Protein AF-A0A832XLE0-F1 (afdb_monomer_lite)

Structure (mmCIF, N/CA/C/O backbone):
data_AF-A0A832XLE0-F1
#
_entry.id   AF-A0A832XLE0-F1
#
loop_
_atom_site.group_PDB
_atom_site.id
_atom_site.type_symbol
_atom_site.label_atom_id
_atom_site.label_alt_id
_atom_site.label_comp_id
_atom_site.label_asym_id
_atom_site.label_entity_id
_atom_site.label_seq_id
_atom_site.pdbx_PDB_ins_code
_atom_site.Cartn_x
_atom_site.Cartn_y
_atom_site.Cartn_z
_atom_site.occupancy
_atom_site.B_iso_or_equiv
_atom_site.auth_seq_id
_atom_site.auth_comp_id
_atom_site.auth_asym_id
_atom_site.auth_atom_id
_atom_site.pdbx_PDB_model_num
ATOM 1 N N . MET A 1 1 ? -18.406 23.503 20.116 1.00 44.03 1 MET A N 1
ATOM 2 C CA . MET A 1 1 ? -17.346 22.488 19.907 1.00 44.03 1 MET A CA 1
ATOM 3 C C . MET A 1 1 ? -16.627 22.802 18.603 1.00 44.03 1 MET A C 1
ATOM 5 O O . MET A 1 1 ? -17.254 22.762 17.554 1.00 44.03 1 MET A O 1
ATOM 9 N N . ALA A 1 2 ? -15.360 23.218 18.661 1.00 40.97 2 ALA A N 1
ATOM 10 C CA . ALA A 1 2 ? -14.602 23.611 17.474 1.00 40.97 2 ALA A CA 1
ATOM 11 C C . ALA A 1 2 ? -14.294 22.381 16.608 1.00 40.97 2 ALA A C 1
ATOM 13 O O . ALA A 1 2 ? -13.610 21.460 17.053 1.00 40.97 2 ALA A O 1
ATOM 14 N N . THR A 1 3 ? -14.791 22.362 15.369 1.00 48.94 3 THR A N 1
ATOM 15 C CA . THR A 1 3 ? -14.343 21.385 14.373 1.00 48.94 3 THR A CA 1
ATOM 16 C C . THR A 1 3 ? -12.848 21.627 14.148 1.00 48.94 3 THR A C 1
ATOM 18 O O . THR A 1 3 ? -12.445 22.730 13.770 1.00 48.94 3 THR A O 1
ATOM 21 N N . LYS A 1 4 ? -11.987 20.658 14.484 1.00 51.44 4 LYS A N 1
ATOM 22 C CA . LYS A 1 4 ? -10.546 20.771 14.216 1.00 51.44 4 LYS A CA 1
ATOM 23 C C . LYS A 1 4 ? -10.390 20.952 12.705 1.00 51.44 4 LYS A C 1
ATOM 25 O O . LYS A 1 4 ? -10.613 20.014 11.945 1.00 51.44 4 LYS A O 1
ATOM 30 N N . ARG A 1 5 ? -10.047 22.165 12.263 1.00 46.56 5 ARG A N 1
ATOM 31 C CA . ARG A 1 5 ? -9.758 22.469 10.857 1.00 46.56 5 ARG A CA 1
ATOM 32 C C . ARG A 1 5 ? -8.566 21.614 10.422 1.00 46.56 5 ARG A C 1
ATOM 34 O O . ARG A 1 5 ? -7.448 21.828 10.877 1.00 46.56 5 ARG A O 1
ATOM 41 N N . GLY A 1 6 ? -8.823 20.621 9.580 1.00 62.44 6 GLY A N 1
ATOM 42 C CA . GLY A 1 6 ? -7.817 19.709 9.049 1.00 62.44 6 GLY A CA 1
ATOM 43 C C . GLY A 1 6 ? -8.424 18.790 7.993 1.00 62.44 6 GLY A C 1
ATOM 44 O O . GLY A 1 6 ? -9.607 18.455 8.059 1.00 62.44 6 GLY A O 1
ATOM 45 N N . ARG A 1 7 ? -7.624 18.395 6.995 1.00 53.34 7 ARG A N 1
ATOM 46 C CA . ARG A 1 7 ? -8.034 17.408 5.983 1.00 53.34 7 ARG A CA 1
ATOM 47 C C . ARG A 1 7 ? -8.498 16.132 6.703 1.00 53.34 7 ARG A C 1
ATOM 49 O O . ARG A 1 7 ? -7.800 15.709 7.627 1.00 53.34 7 ARG A O 1
ATOM 56 N N . PRO A 1 8 ? -9.625 15.509 6.308 1.00 60.28 8 PRO A N 1
ATOM 57 C CA . PRO A 1 8 ? -10.111 14.300 6.962 1.00 60.28 8 PRO A CA 1
ATOM 58 C C . PRO A 1 8 ? -8.998 13.253 7.084 1.00 60.28 8 PRO A C 1
ATOM 60 O O . PRO A 1 8 ? -8.278 12.963 6.126 1.00 60.28 8 PRO A O 1
ATOM 63 N N . VAL A 1 9 ? -8.858 12.694 8.290 1.00 61.59 9 VAL A N 1
ATOM 64 C CA . VAL A 1 9 ? -7.866 11.650 8.600 1.00 61.59 9 VAL A CA 1
ATOM 65 C C . VAL A 1 9 ? -8.172 10.365 7.827 1.00 61.59 9 VAL A C 1
ATOM 67 O O . VAL A 1 9 ? -7.271 9.580 7.550 1.00 61.59 9 VAL A O 1
ATOM 70 N N . LYS A 1 10 ? -9.425 10.166 7.408 1.00 70.44 10 LYS A N 1
ATOM 71 C CA . LYS A 1 10 ? -9.847 9.019 6.602 1.00 70.44 10 LYS A CA 1
ATOM 72 C C . LYS A 1 10 ? -9.485 9.226 5.133 1.00 70.44 10 LYS A C 1
ATOM 74 O O . LYS A 1 10 ? -9.700 10.298 4.568 1.00 70.44 10 LYS A O 1
ATOM 79 N N . SER A 1 11 ? -8.921 8.198 4.511 1.00 85.56 11 SER A N 1
ATOM 80 C CA . SER A 1 11 ? -8.573 8.204 3.093 1.00 85.56 11 SER A CA 1
ATOM 81 C C . SER A 1 11 ? -8.894 6.845 2.501 1.00 85.56 11 SER A C 1
ATOM 83 O O . SER A 1 11 ? -8.260 5.864 2.873 1.00 85.56 11 SER A O 1
ATOM 85 N N . LEU A 1 12 ? -9.778 6.826 1.501 1.00 90.44 12 LEU A N 1
ATOM 86 C CA . LEU A 1 12 ? -10.153 5.611 0.772 1.00 90.44 12 LEU A CA 1
ATOM 87 C C . LEU A 1 12 ? -8.932 4.845 0.238 1.00 90.44 12 LEU A C 1
ATOM 89 O O . LEU A 1 12 ? -8.923 3.620 0.190 1.00 90.44 12 LEU A O 1
ATOM 93 N N . ILE A 1 13 ? -7.873 5.565 -0.145 1.00 92.88 13 ILE A N 1
ATOM 94 C CA . ILE A 1 13 ? -6.627 4.954 -0.606 1.00 92.88 13 ILE A CA 1
ATOM 95 C C . ILE A 1 13 ? -5.948 4.188 0.538 1.00 92.88 13 ILE A C 1
ATOM 97 O O . ILE A 1 13 ? -5.565 3.039 0.337 1.00 92.88 13 ILE A O 1
ATOM 101 N N . ARG A 1 14 ? -5.828 4.783 1.734 1.00 92.69 14 ARG A N 1
ATOM 102 C CA . ARG A 1 14 ? -5.246 4.090 2.896 1.00 92.69 14 ARG A CA 1
ATOM 103 C C . ARG A 1 14 ? -6.142 2.963 3.397 1.00 92.69 14 ARG A C 1
ATOM 105 O O . ARG A 1 14 ? -5.614 1.924 3.764 1.00 92.69 14 ARG A O 1
ATOM 112 N N . ASP A 1 15 ? -7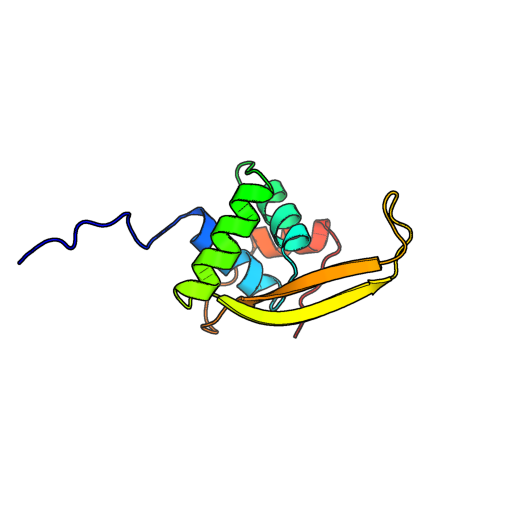.462 3.122 3.347 1.00 92.00 15 ASP A N 1
ATOM 113 C CA . ASP A 1 15 ? -8.410 2.059 3.706 1.00 92.00 15 ASP A CA 1
ATOM 114 C C . ASP A 1 15 ? -8.221 0.819 2.822 1.00 92.00 15 ASP A C 1
ATOM 116 O O . ASP A 1 15 ? -7.990 -0.275 3.331 1.00 92.00 15 ASP A O 1
ATOM 120 N N . ARG A 1 16 ? -8.130 1.009 1.503 1.00 93.69 16 ARG A N 1
ATOM 121 C CA . ARG A 1 16 ? -7.795 -0.066 0.556 1.00 93.69 16 ARG A CA 1
ATOM 122 C C . ARG A 1 16 ? -6.404 -0.664 0.794 1.00 93.69 16 ARG A C 1
ATOM 124 O O . ARG A 1 16 ? -6.231 -1.874 0.705 1.00 93.69 16 ARG A O 1
ATOM 131 N N . MET A 1 17 ? -5.399 0.154 1.124 1.00 93.75 17 MET A N 1
ATOM 132 C CA . MET A 1 17 ? -4.071 -0.362 1.499 1.00 93.75 17 MET A CA 1
ATOM 133 C C . MET A 1 17 ? -4.125 -1.222 2.769 1.00 93.75 17 MET A C 1
ATOM 135 O O . MET A 1 17 ? -3.409 -2.219 2.840 1.00 93.75 17 MET A O 1
ATOM 139 N N . LYS A 1 18 ? -4.969 -0.872 3.753 1.00 93.50 18 LYS A N 1
ATOM 140 C CA . LYS A 1 18 ? -5.186 -1.689 4.957 1.00 93.50 18 LYS A CA 1
ATOM 141 C C . LYS A 1 18 ? -5.773 -3.052 4.595 1.00 93.50 18 LYS A C 1
ATOM 143 O O . LYS A 1 18 ? -5.271 -4.052 5.096 1.00 93.50 18 LYS A O 1
ATOM 148 N N . GLU A 1 19 ? -6.753 -3.108 3.692 1.00 93.12 19 GLU A N 1
ATOM 149 C CA . GLU A 1 19 ? -7.310 -4.377 3.192 1.00 93.12 19 GLU A CA 1
ATOM 150 C C . GLU A 1 19 ? -6.246 -5.230 2.483 1.00 93.12 19 GLU A C 1
ATOM 152 O O . GLU A 1 19 ? -6.091 -6.413 2.789 1.00 93.12 19 GLU A O 1
ATOM 157 N N . ILE A 1 20 ? -5.441 -4.624 1.601 1.00 94.38 20 ILE A N 1
ATOM 158 C CA . ILE A 1 20 ? -4.341 -5.317 0.909 1.00 94.38 20 ILE A CA 1
ATOM 159 C C . ILE A 1 20 ? -3.329 -5.880 1.917 1.00 94.38 20 ILE A C 1
ATOM 161 O O . ILE A 1 20 ? -2.912 -7.033 1.810 1.00 94.38 20 ILE A O 1
ATOM 165 N N . LEU A 1 21 ? -2.939 -5.087 2.918 1.00 93.88 21 LEU A N 1
ATOM 166 C CA . LEU A 1 21 ? -2.013 -5.524 3.964 1.00 93.88 21 LEU A CA 1
ATOM 167 C C . LEU A 1 21 ? -2.629 -6.571 4.900 1.00 93.88 21 LEU A C 1
ATOM 169 O O . LEU A 1 21 ? -1.900 -7.418 5.404 1.00 93.88 21 LEU A O 1
ATOM 173 N N . ALA 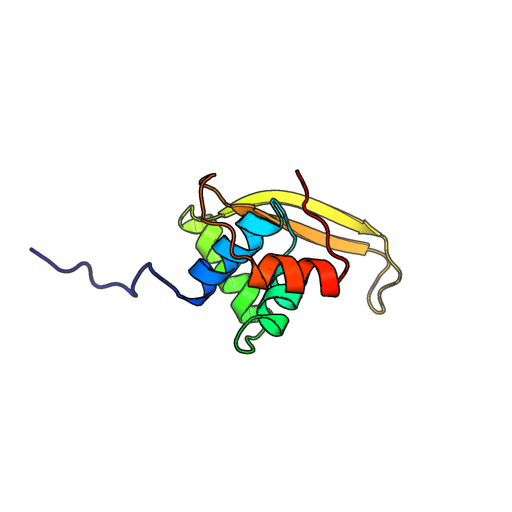A 1 22 ? -3.947 -6.579 5.102 1.00 93.12 22 ALA A N 1
ATOM 174 C CA . ALA A 1 22 ? -4.627 -7.635 5.853 1.00 93.12 22 ALA A CA 1
ATOM 175 C C . ALA A 1 22 ? -4.532 -8.995 5.137 1.00 93.12 22 ALA A C 1
ATOM 177 O O . ALA A 1 22 ? -4.317 -10.032 5.778 1.00 93.12 22 ALA A O 1
ATOM 178 N N . VAL A 1 23 ? -4.628 -8.982 3.802 1.00 93.06 23 VAL A N 1
ATOM 179 C CA . VAL A 1 23 ? -4.453 -10.169 2.953 1.00 93.06 23 VAL A CA 1
ATOM 180 C C . VAL A 1 23 ? -2.986 -10.608 2.927 1.00 93.06 23 VAL A C 1
ATOM 182 O O . VAL A 1 23 ? -2.682 -11.764 3.223 1.00 93.06 23 VAL A O 1
ATOM 185 N N . LEU A 1 24 ? -2.067 -9.685 2.623 1.00 92.12 24 LEU A N 1
ATOM 186 C CA . LEU A 1 24 ? -0.641 -9.981 2.439 1.00 92.12 24 LEU A CA 1
ATOM 187 C C . LEU A 1 24 ? 0.134 -10.176 3.749 1.00 92.12 24 LEU A C 1
ATOM 189 O O . LEU A 1 24 ? 1.209 -10.771 3.727 1.00 92.12 24 LEU A O 1
ATOM 193 N N . GLY A 1 25 ? -0.376 -9.687 4.880 1.00 92.12 25 GLY A N 1
ATOM 194 C CA . GLY A 1 25 ? 0.334 -9.622 6.161 1.00 92.12 25 GLY A CA 1
ATOM 195 C C . GLY A 1 25 ? 1.394 -8.518 6.178 1.00 92.12 25 GLY A C 1
ATOM 196 O O . GLY A 1 25 ? 1.226 -7.496 6.848 1.00 92.12 25 GLY A O 1
ATOM 197 N N . SER A 1 26 ? 2.470 -8.699 5.409 1.00 92.81 26 SER A N 1
ATOM 198 C CA . SER A 1 26 ? 3.500 -7.679 5.198 1.00 92.81 26 SER A CA 1
ATOM 199 C C . SER A 1 26 ? 3.970 -7.606 3.743 1.00 92.81 26 SER A C 1
ATOM 201 O O . SER A 1 26 ? 4.111 -8.611 3.042 1.00 92.81 26 SER A O 1
ATOM 203 N N . SER A 1 27 ? 4.205 -6.388 3.254 1.00 95.12 27 SER A N 1
ATOM 204 C CA . SER A 1 27 ? 4.558 -6.159 1.851 1.00 95.12 27 SER A CA 1
ATOM 205 C C . SER A 1 27 ? 5.323 -4.859 1.646 1.00 95.12 27 SER A C 1
ATOM 207 O O . SER A 1 27 ? 5.220 -3.936 2.453 1.00 95.12 27 SER A O 1
ATOM 209 N N . TYR A 1 28 ? 6.080 -4.758 0.553 1.00 94.75 28 TYR A N 1
ATOM 210 C CA . TYR A 1 28 ? 6.745 -3.512 0.172 1.00 94.75 28 TYR A CA 1
ATOM 211 C C . TYR A 1 28 ? 5.895 -2.683 -0.795 1.00 94.75 28 TYR A C 1
ATOM 213 O O . TYR A 1 28 ? 4.982 -3.192 -1.449 1.00 94.75 28 TYR A O 1
ATOM 221 N N . GLY A 1 29 ? 6.197 -1.386 -0.887 1.00 93.25 29 GLY A N 1
ATOM 222 C CA . GLY A 1 29 ? 5.323 -0.407 -1.546 1.00 93.25 29 GLY A CA 1
ATOM 223 C C . GLY A 1 29 ? 4.957 -0.728 -2.998 1.00 93.25 29 GLY A C 1
ATOM 224 O O . GLY A 1 29 ? 3.819 -0.503 -3.399 1.00 93.25 29 GLY A O 1
ATOM 225 N N . TYR A 1 30 ? 5.873 -1.300 -3.781 1.00 93.38 30 TYR A N 1
ATOM 226 C CA . TYR A 1 30 ? 5.597 -1.634 -5.181 1.00 93.38 30 TYR A CA 1
ATOM 227 C C . TYR A 1 30 ? 4.715 -2.885 -5.356 1.00 93.38 30 TYR A C 1
ATOM 229 O O . TYR A 1 30 ? 3.924 -2.941 -6.290 1.00 93.38 30 TYR A O 1
ATOM 237 N N . GLU A 1 31 ? 4.766 -3.863 -4.451 1.00 94.56 31 GLU A N 1
ATOM 238 C CA . GLU A 1 31 ? 3.794 -4.970 -4.461 1.00 94.56 31 GLU A CA 1
ATOM 239 C C . GLU A 1 31 ? 2.400 -4.503 -4.058 1.00 94.56 31 GLU A C 1
ATOM 241 O O . GLU A 1 31 ? 1.426 -4.835 -4.731 1.00 94.56 31 GLU A O 1
ATOM 246 N N . ILE A 1 32 ? 2.313 -3.668 -3.017 1.00 95.62 32 ILE A N 1
ATOM 247 C CA . ILE A 1 32 ? 1.045 -3.049 -2.606 1.00 95.62 32 ILE A CA 1
ATOM 248 C C . ILE A 1 32 ? 0.470 -2.256 -3.783 1.00 95.62 32 ILE A C 1
ATOM 250 O O . ILE A 1 32 ? -0.719 -2.350 -4.067 1.00 95.62 32 ILE A O 1
ATOM 254 N N . TYR A 1 33 ? 1.324 -1.532 -4.513 1.00 96.31 33 TYR A N 1
ATOM 255 C CA . TYR A 1 33 ? 0.958 -0.842 -5.744 1.00 96.31 33 TYR A CA 1
ATOM 256 C C . TYR A 1 33 ? 0.376 -1.776 -6.805 1.00 96.31 33 TYR A C 1
ATOM 258 O O . TYR A 1 33 ? -0.708 -1.483 -7.300 1.00 96.31 33 TYR A O 1
ATOM 266 N N . LYS A 1 34 ? 1.035 -2.901 -7.119 1.00 95.44 34 LYS A N 1
ATOM 267 C CA . LYS A 1 34 ? 0.530 -3.864 -8.113 1.00 95.44 34 LYS A CA 1
ATOM 268 C C . LYS A 1 34 ? -0.866 -4.369 -7.760 1.00 95.44 34 LYS A C 1
ATOM 270 O O . LYS A 1 34 ? -1.764 -4.268 -8.593 1.00 95.44 34 LYS A O 1
ATOM 275 N N . VAL A 1 35 ? -1.050 -4.843 -6.525 1.00 96.00 35 VAL A N 1
ATOM 276 C CA . VAL A 1 35 ? -2.353 -5.331 -6.045 1.00 96.00 35 VAL A CA 1
ATOM 277 C C . VAL A 1 35 ? -3.389 -4.211 -6.099 1.00 96.00 35 VAL A C 1
ATOM 279 O O . VAL A 1 35 ? -4.487 -4.414 -6.608 1.00 96.00 35 VAL A O 1
ATOM 282 N N . TYR A 1 36 ? -3.030 -3.003 -5.654 1.00 96.19 36 TYR A N 1
ATOM 283 C CA . TYR A 1 36 ? -3.937 -1.858 -5.675 1.00 96.19 36 TYR A CA 1
ATOM 284 C C . TYR A 1 36 ? -4.402 -1.527 -7.091 1.00 96.19 36 TYR A C 1
ATOM 286 O O . TYR A 1 36 ? -5.590 -1.336 -7.311 1.00 96.19 36 TYR A O 1
ATOM 294 N N . THR A 1 37 ? -3.485 -1.449 -8.058 1.00 95.38 37 THR A N 1
ATOM 295 C CA . THR A 1 37 ? -3.837 -1.115 -9.445 1.00 95.38 37 THR A CA 1
ATOM 296 C C . THR A 1 37 ? -4.571 -2.231 -10.178 1.00 95.38 37 THR A C 1
ATOM 298 O O . THR A 1 37 ? -5.238 -1.942 -11.166 1.00 95.38 37 THR A O 1
ATOM 301 N N . ALA A 1 38 ? -4.437 -3.478 -9.720 1.00 94.69 38 ALA A N 1
ATOM 302 C CA . ALA A 1 38 ? -5.176 -4.615 -10.258 1.00 94.69 38 ALA A CA 1
ATOM 303 C C . ALA A 1 38 ? -6.608 -4.683 -9.700 1.00 94.69 38 ALA A C 1
ATOM 305 O O . ALA A 1 38 ? -7.530 -5.007 -10.438 1.00 94.69 38 ALA A O 1
ATOM 306 N N . ALA A 1 39 ? -6.802 -4.344 -8.421 1.00 94.25 39 ALA A N 1
ATOM 307 C CA . ALA A 1 39 ? -8.102 -4.427 -7.754 1.00 94.25 39 ALA A CA 1
ATOM 308 C C . ALA A 1 39 ? -8.922 -3.123 -7.785 1.00 94.25 39 ALA A C 1
ATOM 310 O O . ALA A 1 39 ? -10.143 -3.148 -7.657 1.00 94.25 39 ALA A O 1
ATOM 311 N N . PHE A 1 40 ? -8.266 -1.966 -7.902 1.00 93.19 40 PHE A N 1
ATOM 312 C CA . PHE A 1 40 ? -8.887 -0.651 -7.730 1.00 93.19 40 PHE A CA 1
ATOM 313 C C . PHE A 1 40 ? -8.473 0.344 -8.825 1.00 93.19 40 PHE A C 1
ATOM 315 O O . PHE A 1 40 ? -7.719 0.049 -9.748 1.00 93.19 40 PHE A O 1
ATOM 322 N N . SER A 1 41 ? -8.960 1.583 -8.701 1.00 90.00 41 SER A N 1
ATOM 323 C CA . SER A 1 41 ? -8.603 2.705 -9.574 1.00 90.00 41 SER A CA 1
ATOM 324 C C . SER A 1 41 ? -7.091 2.945 -9.630 1.00 90.00 41 SER A C 1
ATOM 326 O O . SER A 1 41 ? -6.420 2.935 -8.598 1.00 90.00 41 SER A O 1
ATOM 328 N N . LYS A 1 42 ? -6.559 3.271 -10.812 1.00 90.75 42 LYS A N 1
ATOM 329 C CA . LYS A 1 42 ? -5.140 3.617 -10.970 1.00 90.75 42 LYS A CA 1
ATOM 330 C C . LYS A 1 42 ? -4.764 4.817 -10.093 1.00 90.75 42 LYS A C 1
ATOM 332 O O . LYS A 1 42 ? -5.456 5.831 -10.075 1.00 90.75 42 LYS A O 1
ATOM 337 N N . ILE A 1 43 ? -3.632 4.705 -9.405 1.00 94.31 43 ILE A N 1
ATOM 338 C CA . ILE A 1 43 ? -2.977 5.810 -8.697 1.00 94.31 43 ILE A CA 1
ATOM 339 C C . ILE A 1 43 ? -1.523 5.893 -9.150 1.00 94.31 43 ILE A C 1
ATOM 341 O O . ILE A 1 43 ? -1.013 4.964 -9.767 1.00 94.31 43 ILE A O 1
ATOM 345 N N . THR A 1 44 ? -0.830 6.986 -8.846 1.00 95.00 44 THR A N 1
ATOM 346 C CA . THR A 1 44 ? 0.611 7.065 -9.111 1.00 95.00 44 THR A CA 1
ATOM 347 C C . THR A 1 44 ? 1.404 6.384 -7.998 1.00 95.00 44 THR A C 1
ATOM 349 O O . THR A 1 44 ? 1.010 6.401 -6.829 1.00 95.00 44 THR A O 1
ATOM 352 N N . LEU A 1 45 ? 2.578 5.846 -8.334 1.00 93.12 45 LEU A N 1
ATOM 353 C CA . LEU A 1 45 ? 3.481 5.254 -7.345 1.00 93.12 45 LEU A CA 1
ATOM 354 C C . LEU A 1 45 ? 3.918 6.278 -6.276 1.00 93.12 45 LEU A C 1
ATOM 356 O O . LEU A 1 45 ? 4.025 5.950 -5.097 1.00 93.12 45 LEU A O 1
ATOM 360 N N . ARG A 1 46 ? 4.093 7.551 -6.660 1.00 94.38 46 ARG A N 1
ATOM 361 C CA . ARG A 1 46 ? 4.369 8.651 -5.718 1.00 94.38 46 ARG A CA 1
ATOM 362 C C . ARG A 1 46 ? 3.226 8.841 -4.717 1.00 94.38 46 ARG A C 1
ATOM 364 O O . ARG A 1 46 ? 3.488 8.992 -3.527 1.00 94.38 46 ARG A O 1
ATOM 371 N N . SER A 1 47 ? 1.975 8.811 -5.184 1.00 94.00 47 SER A N 1
ATOM 372 C CA . SER A 1 47 ? 0.802 8.889 -4.307 1.00 94.00 47 SER A CA 1
ATOM 373 C C . SER A 1 47 ? 0.749 7.692 -3.352 1.00 94.00 47 SER A C 1
ATOM 375 O O . SER A 1 47 ? 0.585 7.886 -2.149 1.00 94.00 47 SER A O 1
ATOM 377 N N . MET A 1 48 ? 1.005 6.475 -3.851 1.00 94.81 48 MET A N 1
ATOM 378 C CA . MET A 1 48 ? 1.106 5.264 -3.025 1.00 94.81 48 MET A CA 1
ATOM 379 C C . MET A 1 48 ? 2.115 5.447 -1.876 1.00 94.81 48 MET A C 1
ATOM 381 O O . MET A 1 48 ? 1.761 5.274 -0.711 1.00 94.81 48 MET A O 1
ATOM 385 N N . TYR A 1 49 ? 3.345 5.883 -2.172 1.00 94.44 49 TYR A N 1
ATOM 386 C CA . TYR A 1 49 ? 4.363 6.105 -1.138 1.00 94.44 49 TYR A CA 1
ATOM 387 C C . TYR A 1 49 ? 4.022 7.242 -0.171 1.00 94.44 49 TYR A C 1
ATOM 389 O O . TYR A 1 49 ? 4.297 7.122 1.023 1.00 94.44 49 TYR A O 1
ATOM 397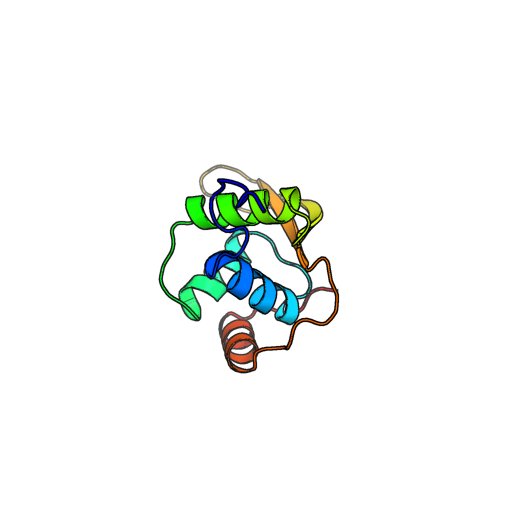 N N . TYR A 1 50 ? 3.388 8.318 -0.647 1.00 95.19 50 TYR A N 1
ATOM 398 C CA . TYR A 1 50 ? 2.878 9.373 0.231 1.00 95.19 50 TYR A CA 1
ATOM 399 C C . TYR A 1 50 ? 1.883 8.811 1.256 1.00 95.19 50 TYR A C 1
ATOM 401 O O . TYR A 1 50 ? 2.007 9.077 2.450 1.00 95.19 50 TYR A O 1
ATOM 409 N N . HIS A 1 51 ? 0.929 7.991 0.810 1.00 94.88 51 HIS A N 1
ATOM 410 C CA . HIS A 1 51 ? -0.078 7.392 1.684 1.00 94.88 51 HIS A CA 1
ATOM 411 C C . HIS A 1 51 ? 0.503 6.349 2.643 1.00 94.88 51 HIS A C 1
ATOM 413 O O . HIS A 1 51 ? 0.082 6.325 3.798 1.00 94.88 51 HIS A O 1
ATOM 419 N N . LEU A 1 52 ? 1.487 5.551 2.215 1.00 94.75 52 LEU A N 1
ATOM 420 C CA . LEU A 1 52 ? 2.209 4.629 3.098 1.00 94.75 52 LEU A CA 1
ATOM 421 C C . LEU A 1 52 ? 2.975 5.384 4.189 1.00 94.75 52 LEU A C 1
ATOM 423 O O . LEU A 1 52 ? 2.823 5.074 5.367 1.00 94.75 52 LEU A O 1
ATOM 427 N N . ASN A 1 53 ? 3.741 6.416 3.822 1.00 94.50 53 ASN A N 1
ATOM 428 C CA . ASN A 1 53 ? 4.467 7.236 4.795 1.00 94.50 53 ASN A CA 1
ATOM 429 C C . ASN A 1 53 ? 3.506 7.939 5.759 1.00 94.50 53 ASN A C 1
ATOM 431 O O . ASN A 1 53 ? 3.713 7.887 6.969 1.00 94.50 53 ASN A O 1
ATOM 435 N N . LYS A 1 54 ? 2.420 8.529 5.241 1.00 93.88 54 LYS A N 1
ATOM 436 C CA . LYS A 1 54 ? 1.414 9.179 6.085 1.00 93.88 54 LYS A CA 1
ATOM 437 C C . LYS A 1 54 ? 0.715 8.184 7.006 1.00 93.88 54 LYS A C 1
ATOM 439 O O . LYS A 1 54 ? 0.457 8.519 8.152 1.00 93.88 54 LYS A O 1
ATOM 444 N N . GLY A 1 55 ? 0.418 6.979 6.522 1.00 93.00 55 GLY A N 1
ATOM 445 C CA . GLY A 1 55 ? -0.186 5.916 7.321 1.00 93.00 55 GLY A CA 1
ATOM 446 C C . GLY A 1 55 ? 0.737 5.414 8.433 1.00 93.00 55 GLY A C 1
ATOM 447 O O . GLY A 1 55 ? 0.252 5.120 9.517 1.00 93.00 55 GLY A O 1
ATOM 448 N N . VAL A 1 56 ? 2.058 5.392 8.226 1.00 94.50 56 VAL A N 1
ATOM 449 C CA . VAL A 1 56 ? 3.021 5.139 9.314 1.00 94.50 56 VAL A CA 1
ATOM 450 C C . VAL A 1 56 ? 3.003 6.281 10.335 1.00 94.50 56 VAL A C 1
ATOM 452 O O . VAL A 1 56 ? 2.900 6.024 11.529 1.00 94.50 56 VAL A O 1
ATOM 455 N N . GLU A 1 57 ? 3.039 7.535 9.876 1.00 93.12 57 GLU A N 1
ATOM 456 C CA . GLU A 1 57 ? 3.048 8.730 10.739 1.00 93.12 57 GLU A CA 1
ATOM 457 C C . GLU A 1 57 ? 1.830 8.795 11.675 1.00 93.12 57 GLU A C 1
ATOM 459 O O . GLU A 1 57 ? 1.966 9.104 12.854 1.00 93.12 57 GLU A O 1
ATOM 464 N N . ILE A 1 58 ? 0.637 8.474 11.163 1.00 91.06 58 ILE A N 1
ATOM 465 C CA . ILE A 1 58 ? -0.607 8.489 11.952 1.00 91.06 58 ILE A CA 1
ATOM 466 C C . ILE A 1 58 ? -0.899 7.150 12.647 1.00 91.06 58 ILE A C 1
ATOM 468 O O . ILE A 1 58 ? -1.924 7.019 13.312 1.00 91.06 58 ILE A O 1
ATOM 472 N N . GLY A 1 59 ? -0.021 6.154 12.493 1.00 91.62 59 GLY A N 1
ATOM 473 C CA . GLY A 1 59 ? -0.143 4.856 13.149 1.00 91.62 59 GLY A CA 1
ATOM 474 C C . GLY A 1 59 ? -1.214 3.927 12.571 1.00 91.62 59 GLY A C 1
ATOM 475 O O . GLY A 1 59 ? -1.756 3.122 13.312 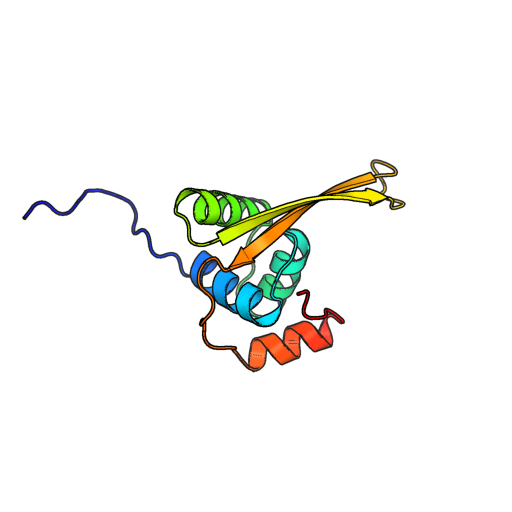1.00 91.62 59 GLY A O 1
ATOM 476 N N . GLU A 1 60 ? -1.528 3.997 11.280 1.00 91.50 60 GLU A N 1
ATOM 477 C CA . GLU A 1 60 ? -2.318 2.967 10.582 1.00 91.50 60 GLU A CA 1
ATOM 478 C C . GLU A 1 60 ? -1.444 1.786 10.115 1.00 91.50 60 GLU A C 1
ATOM 480 O O . GLU A 1 60 ? -1.909 0.644 10.048 1.00 91.50 60 GLU A O 1
ATOM 485 N N . PHE A 1 61 ? -0.167 2.045 9.815 1.00 94.56 61 PHE A N 1
ATOM 486 C CA . PHE A 1 61 ? 0.791 1.046 9.337 1.00 94.56 61 PHE A CA 1
ATOM 487 C C . PHE A 1 61 ? 2.019 0.963 10.241 1.00 94.56 61 PHE A C 1
ATOM 489 O O . PHE A 1 61 ? 2.470 1.968 10.786 1.00 94.56 61 PHE A O 1
ATOM 496 N N . ASN A 1 62 ? 2.614 -0.223 10.317 1.00 94.31 62 ASN A N 1
ATOM 497 C CA . ASN A 1 62 ? 3.924 -0.436 10.919 1.00 94.31 62 ASN A CA 1
ATOM 498 C C . ASN A 1 62 ? 4.982 -0.582 9.825 1.00 94.31 62 ASN A C 1
ATOM 500 O O . ASN A 1 62 ? 4.785 -1.326 8.861 1.00 94.31 62 ASN A O 1
ATOM 504 N N . LEU A 1 63 ? 6.128 0.078 9.997 1.00 93.56 63 LEU A N 1
ATOM 505 C CA . LEU A 1 63 ? 7.324 -0.210 9.210 1.00 93.56 63 LEU A CA 1
ATOM 506 C C . LEU A 1 63 ? 8.004 -1.447 9.813 1.00 93.56 63 LEU A C 1
ATOM 508 O O . LEU A 1 63 ? 8.595 -1.366 10.883 1.00 93.56 63 LEU A O 1
ATOM 512 N N . VAL A 1 64 ? 7.893 -2.587 9.133 1.00 90.50 64 VAL A N 1
ATOM 513 C CA . VAL A 1 64 ? 8.438 -3.879 9.594 1.00 90.50 64 VAL A CA 1
ATOM 514 C C . VAL A 1 64 ? 9.957 -3.904 9.473 1.00 90.50 64 VAL A C 1
ATOM 516 O O . VAL A 1 64 ? 10.648 -4.513 10.280 1.00 90.50 64 VAL A O 1
ATOM 519 N N . GLY A 1 65 ? 10.487 -3.238 8.451 1.00 90.25 65 GLY A N 1
ATOM 520 C CA . GLY A 1 65 ? 11.918 -3.145 8.241 1.00 90.25 65 GLY A CA 1
ATOM 521 C C . GLY A 1 65 ? 12.264 -2.650 6.851 1.00 90.25 65 GLY A C 1
ATOM 522 O O . GLY A 1 65 ? 11.399 -2.409 6.001 1.00 90.25 65 GLY A O 1
ATOM 523 N N . VAL A 1 66 ? 13.562 -2.508 6.633 1.00 90.00 66 VAL A N 1
ATOM 524 C CA . VAL A 1 66 ? 14.145 -2.123 5.356 1.00 90.00 66 VAL A CA 1
ATOM 525 C C . VAL A 1 66 ? 15.112 -3.226 4.956 1.00 90.00 66 VAL A C 1
ATOM 527 O O . VAL A 1 66 ? 15.969 -3.595 5.753 1.00 90.00 66 VAL A O 1
ATOM 530 N N . ARG A 1 67 ? 14.939 -3.795 3.762 1.00 88.75 67 ARG A N 1
ATOM 531 C CA . ARG A 1 67 ? 15.822 -4.843 3.237 1.00 88.75 67 ARG A CA 1
ATOM 532 C C . ARG A 1 67 ? 16.391 -4.422 1.897 1.00 88.75 67 ARG A C 1
ATOM 534 O O . ARG A 1 67 ? 15.670 -3.873 1.063 1.00 88.75 67 ARG A O 1
ATOM 541 N N . GLU A 1 68 ? 17.668 -4.698 1.703 1.00 85.56 68 GLU A N 1
ATOM 542 C CA . GLU A 1 68 ? 18.312 -4.594 0.402 1.00 85.56 68 GLU A CA 1
ATOM 543 C C . GLU A 1 68 ? 18.101 -5.900 -0.357 1.00 85.56 68 GLU A C 1
ATOM 545 O O . GLU A 1 68 ? 18.520 -6.968 0.083 1.00 85.56 68 GLU A O 1
ATOM 550 N N . GLU A 1 69 ? 17.442 -5.810 -1.504 1.00 82.12 69 GLU A N 1
ATOM 551 C CA . GLU A 1 69 ? 17.288 -6.928 -2.424 1.00 82.12 69 GLU A CA 1
ATOM 552 C C . GLU A 1 69 ? 18.312 -6.774 -3.543 1.00 82.12 69 GLU A C 1
ATOM 554 O O . GLU A 1 69 ? 18.277 -5.789 -4.290 1.00 82.12 69 GLU A O 1
ATOM 559 N N . LYS A 1 70 ? 19.209 -7.755 -3.669 1.00 80.81 70 LYS A N 1
ATOM 560 C CA . LYS A 1 70 ? 20.091 -7.857 -4.832 1.00 80.81 70 LYS A CA 1
ATOM 561 C C . LYS A 1 70 ? 19.269 -8.268 -6.052 1.00 80.81 70 LYS A C 1
ATOM 563 O O . LYS A 1 70 ? 18.432 -9.163 -5.969 1.00 80.81 70 LYS A O 1
ATOM 568 N N . GLY A 1 71 ? 19.498 -7.622 -7.185 1.00 77.44 71 GLY A N 1
ATOM 569 C CA . GLY A 1 71 ? 18.841 -7.953 -8.443 1.00 77.44 71 GLY A CA 1
ATOM 570 C C . GLY A 1 71 ? 19.468 -7.218 -9.617 1.00 77.44 71 GLY A C 1
ATOM 571 O O . GLY A 1 71 ? 20.094 -6.180 -9.442 1.00 77.44 71 GLY A O 1
ATOM 572 N N . SER A 1 72 ? 19.292 -7.751 -10.822 1.00 72.25 72 SER A N 1
ATOM 573 C CA . SER A 1 72 ? 19.766 -7.122 -12.057 1.00 72.25 72 SER A CA 1
ATOM 574 C C . SER A 1 72 ? 18.786 -6.037 -12.504 1.00 72.25 72 SER A C 1
ATOM 576 O O . SER A 1 72 ? 17.945 -6.268 -13.372 1.00 72.25 72 SER A O 1
ATOM 578 N N . TYR A 1 73 ? 18.850 -4.862 -11.878 1.00 77.19 73 TYR A N 1
ATOM 579 C CA . TYR A 1 73 ? 18.076 -3.700 -12.311 1.00 77.19 73 TYR A CA 1
ATOM 580 C C . TYR A 1 73 ? 18.901 -2.868 -13.294 1.00 77.19 73 TYR A C 1
ATOM 582 O O . TYR A 1 73 ? 20.128 -2.825 -13.221 1.00 77.19 73 TYR A O 1
ATOM 590 N N . THR A 1 74 ? 18.237 -2.150 -14.199 1.00 71.31 74 THR A N 1
ATOM 591 C CA . THR A 1 74 ? 18.919 -1.316 -15.207 1.00 71.31 74 THR A CA 1
ATOM 592 C C . THR A 1 74 ? 19.674 -0.121 -14.608 1.00 71.31 74 THR A C 1
ATOM 594 O O . THR A 1 74 ? 20.388 0.571 -15.324 1.00 71.31 74 THR A O 1
ATOM 597 N N . TRP A 1 75 ? 19.541 0.115 -13.301 1.00 74.25 75 TRP A N 1
ATOM 598 C CA . TRP A 1 75 ? 20.149 1.218 -12.549 1.00 74.25 75 TRP A CA 1
ATOM 599 C C . TRP A 1 75 ? 20.969 0.750 -11.333 1.00 74.25 75 TRP A C 1
ATOM 601 O O . TRP A 1 75 ? 21.278 1.561 -10.462 1.00 74.25 75 TRP A O 1
ATOM 611 N N . GLY A 1 76 ? 21.295 -0.542 -11.232 1.00 77.19 76 GLY A N 1
ATOM 612 C CA . GLY A 1 76 ? 22.147 -1.066 -10.161 1.00 77.19 76 GLY A CA 1
ATOM 613 C C . GLY A 1 76 ? 21.846 -2.510 -9.772 1.00 77.19 76 GLY A C 1
ATOM 614 O O . GLY A 1 76 ? 20.821 -3.080 -10.141 1.00 77.19 76 GLY A O 1
ATOM 615 N N . ASP A 1 77 ? 22.746 -3.092 -8.983 1.00 81.38 77 ASP A N 1
ATOM 616 C CA . ASP A 1 77 ? 22.684 -4.481 -8.515 1.00 81.38 77 ASP A CA 1
ATOM 617 C C . ASP A 1 77 ? 21.815 -4.664 -7.259 1.00 81.38 77 ASP A C 1
ATOM 619 O O . ASP A 1 77 ? 21.621 -5.789 -6.792 1.00 81.38 77 ASP A O 1
ATOM 623 N N . LYS A 1 78 ? 21.302 -3.569 -6.682 1.00 84.19 78 LYS A N 1
ATOM 624 C CA . LYS A 1 78 ? 20.556 -3.564 -5.417 1.00 84.19 78 LYS A CA 1
ATOM 625 C C . LYS A 1 78 ? 19.374 -2.608 -5.449 1.00 84.19 78 LYS A C 1
ATOM 627 O O . LYS A 1 78 ? 19.405 -1.554 -6.081 1.00 84.19 78 LYS A O 1
ATOM 632 N N . THR A 1 79 ? 18.331 -2.950 -4.699 1.00 84.62 79 THR A N 1
ATOM 633 C CA . THR A 1 79 ? 17.222 -2.044 -4.403 1.00 84.62 79 THR A CA 1
ATOM 634 C C . THR A 1 79 ? 16.816 -2.130 -2.940 1.00 84.62 79 THR A C 1
ATOM 636 O O . THR A 1 79 ? 16.688 -3.214 -2.371 1.00 84.62 79 THR A O 1
ATOM 639 N N . THR A 1 80 ? 16.573 -0.977 -2.328 1.00 86.12 80 THR A N 1
ATOM 640 C CA . THR A 1 80 ? 16.140 -0.888 -0.936 1.00 86.12 80 THR A CA 1
ATOM 641 C C . THR A 1 80 ? 14.619 -0.925 -0.858 1.00 86.12 80 THR A C 1
ATOM 643 O O . THR A 1 80 ? 13.931 -0.028 -1.348 1.00 86.12 80 THR A O 1
ATOM 646 N N . ARG A 1 81 ? 14.069 -1.954 -0.210 1.00 91.94 81 ARG A N 1
ATOM 647 C CA . ARG A 1 81 ? 12.625 -2.134 -0.022 1.00 91.94 81 ARG A CA 1
ATOM 648 C C . ARG A 1 81 ? 12.240 -1.906 1.430 1.00 91.94 81 ARG A C 1
ATOM 650 O O . ARG A 1 81 ? 12.745 -2.560 2.338 1.00 91.94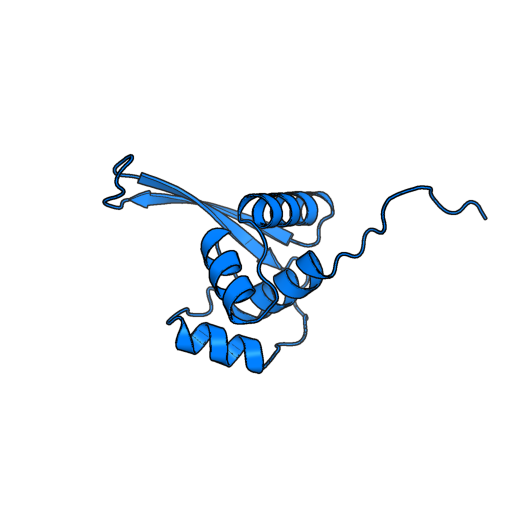 81 ARG A O 1
ATOM 657 N N . ARG A 1 82 ? 11.293 -0.994 1.638 1.00 93.25 82 ARG A N 1
ATOM 658 C CA . ARG A 1 82 ? 10.624 -0.773 2.924 1.00 93.25 82 ARG A CA 1
ATOM 659 C C . ARG A 1 82 ? 9.398 -1.673 2.993 1.00 93.25 82 ARG A C 1
ATOM 661 O O . ARG A 1 82 ? 8.545 -1.590 2.108 1.00 93.25 82 ARG A O 1
ATOM 668 N N . TYR A 1 83 ? 9.330 -2.521 4.012 1.00 94.88 83 TYR A N 1
ATOM 669 C CA . TYR A 1 83 ? 8.216 -3.434 4.242 1.00 94.88 83 TYR A CA 1
ATOM 670 C C . TYR A 1 83 ? 7.255 -2.843 5.267 1.00 94.88 83 TYR A C 1
ATOM 672 O O . TYR A 1 83 ? 7.664 -2.369 6.327 1.00 94.88 83 TYR A O 1
ATOM 680 N N . TYR A 1 84 ? 5.972 -2.896 4.942 1.00 95.31 84 TYR A N 1
ATOM 681 C CA . TYR A 1 84 ? 4.877 -2.350 5.725 1.00 95.31 84 TYR A CA 1
ATOM 682 C C . TYR A 1 84 ? 3.942 -3.480 6.146 1.00 95.31 84 TYR A C 1
ATOM 684 O O . TYR A 1 84 ? 3.757 -4.445 5.404 1.00 95.31 84 TYR A O 1
ATOM 692 N N . SER A 1 85 ? 3.343 -3.349 7.322 1.00 94.31 85 SER A N 1
ATOM 693 C CA . SER A 1 85 ? 2.262 -4.213 7.799 1.00 94.31 85 SER A CA 1
ATOM 694 C C . SER A 1 85 ? 1.145 -3.373 8.403 1.00 94.31 85 SER A C 1
ATOM 696 O O . SER A 1 85 ? 1.328 -2.190 8.708 1.00 94.31 85 SER A O 1
ATOM 698 N N . LEU A 1 86 ? -0.029 -3.976 8.549 1.00 93.12 86 LEU A N 1
ATOM 699 C CA . LEU A 1 86 ? -1.152 -3.344 9.226 1.00 93.12 86 LEU A CA 1
ATOM 700 C C . LEU A 1 86 ? -0.877 -3.255 10.735 1.00 93.12 86 LEU A C 1
ATOM 702 O O . LEU A 1 86 ? -0.419 -4.233 11.328 1.00 93.12 86 LEU A O 1
ATOM 706 N N . LYS A 1 87 ? -1.155 -2.101 11.362 1.00 87.31 87 LYS A N 1
ATOM 707 C CA . LYS A 1 87 ? -0.909 -1.937 12.803 1.00 87.31 87 LYS A CA 1
ATOM 708 C C . LYS A 1 87 ? -1.865 -2.758 13.665 1.00 87.31 87 LYS A C 1
ATOM 710 O O . LYS A 1 87 ? -1.420 -3.459 14.569 1.00 87.31 87 LYS A O 1
ATOM 715 N N . GLU A 1 88 ? -3.159 -2.686 13.380 1.00 82.06 88 GLU A N 1
ATOM 716 C CA . GLU A 1 88 ? -4.178 -3.448 14.100 1.00 82.06 88 GLU A CA 1
ATOM 717 C C . GLU A 1 88 ? -4.485 -4.756 13.373 1.00 82.06 88 GLU A C 1
ATOM 719 O O . GLU A 1 88 ? -4.869 -4.777 12.203 1.00 82.06 88 GLU A O 1
ATOM 724 N N . LYS A 1 89 ? -4.317 -5.877 14.076 1.00 66.19 89 LYS A N 1
ATOM 725 C CA . LYS A 1 89 ? -4.690 -7.196 13.563 1.00 66.19 89 LYS A CA 1
ATOM 726 C C . LYS A 1 89 ? -6.198 -7.361 13.749 1.00 66.19 89 LYS A C 1
ATOM 728 O O . LYS A 1 89 ? -6.670 -7.353 14.878 1.00 66.19 89 LYS A O 1
ATOM 7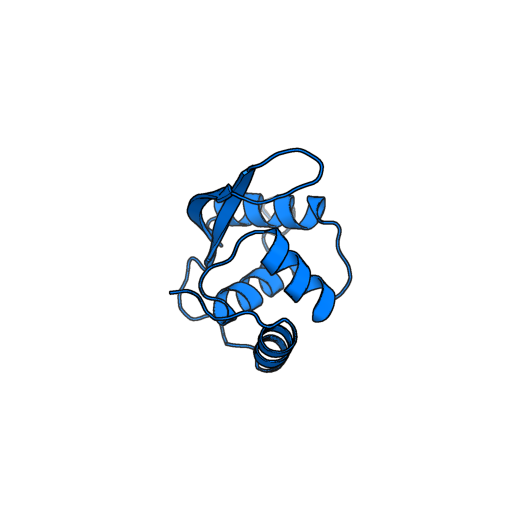33 N N . GLY A 1 90 ? -6.941 -7.494 12.651 1.00 63.16 90 GLY A N 1
ATOM 734 C CA . GLY A 1 90 ? -8.402 -7.645 12.698 1.00 63.16 90 GLY A CA 1
ATOM 735 C C . GLY A 1 90 ? -9.168 -7.041 11.522 1.00 63.16 90 GLY A C 1
ATOM 736 O O . GLY A 1 90 ? -10.390 -7.150 11.482 1.00 63.16 90 GLY A O 1
ATOM 737 N N . ALA A 1 91 ? -8.490 -6.418 10.553 1.00 68.81 91 ALA A N 1
ATOM 738 C CA . ALA A 1 91 ? -9.158 -5.984 9.331 1.00 68.81 91 ALA A CA 1
ATOM 739 C C . ALA A 1 91 ? -9.791 -7.179 8.602 1.00 68.81 91 ALA A C 1
ATOM 741 O O . ALA A 1 91 ? -9.167 -8.232 8.437 1.00 68.81 91 ALA A O 1
ATOM 742 N N . ARG A 1 92 ? -11.042 -6.994 8.169 1.00 77.75 92 ARG A N 1
ATOM 743 C CA . ARG A 1 92 ? -11.789 -7.974 7.382 1.00 77.75 92 ARG A CA 1
ATOM 744 C C . ARG A 1 92 ? -10.996 -8.322 6.125 1.00 77.75 92 ARG A C 1
ATOM 746 O O . ARG A 1 92 ? -10.565 -7.433 5.394 1.00 77.75 92 ARG A O 1
ATOM 753 N N . ILE A 1 93 ? -10.813 -9.616 5.883 1.00 83.19 93 ILE A N 1
ATOM 754 C CA . ILE A 1 93 ? -10.195 -10.101 4.652 1.00 83.19 93 ILE A CA 1
ATOM 755 C C . ILE A 1 93 ? -11.221 -9.955 3.528 1.00 83.19 93 ILE A C 1
ATOM 757 O O . ILE A 1 93 ? -12.345 -10.440 3.641 1.00 83.19 93 ILE A O 1
ATOM 761 N N . ASN A 1 94 ? -10.826 -9.261 2.466 1.00 87.75 94 ASN A N 1
ATOM 762 C CA . ASN A 1 94 ? -11.616 -9.101 1.254 1.00 87.75 94 ASN A CA 1
ATOM 763 C C . ASN A 1 94 ? -11.267 -10.239 0.280 1.00 87.75 94 ASN A C 1
ATOM 765 O O . ASN A 1 94 ? -10.118 -10.339 -0.150 1.00 87.75 94 ASN A O 1
ATOM 769 N N . GLU A 1 95 ? -12.231 -11.106 -0.038 1.00 89.94 95 GLU A N 1
ATOM 770 C CA . GLU A 1 95 ? -12.018 -12.292 -0.883 1.00 89.94 95 GLU A CA 1
ATOM 771 C C . GLU A 1 95 ? -11.583 -11.945 -2.311 1.00 89.94 95 GLU A C 1
ATOM 773 O O . GLU A 1 95 ? -10.741 -12.643 -2.877 1.00 89.94 95 GLU A O 1
ATOM 778 N N . ASP A 1 96 ? -12.069 -10.833 -2.866 1.00 90.94 96 ASP A N 1
ATOM 779 C CA . ASP A 1 96 ? -11.668 -10.384 -4.202 1.00 90.94 96 ASP A CA 1
ATOM 780 C C . ASP A 1 96 ? -10.177 -10.035 -4.232 1.00 90.94 96 ASP A C 1
ATOM 782 O O . ASP A 1 96 ? -9.456 -10.392 -5.165 1.00 90.94 96 ASP A O 1
ATOM 786 N N . LEU A 1 97 ? -9.670 -9.419 -3.159 1.00 92.12 97 LEU A N 1
ATOM 787 C CA . LEU A 1 97 ? -8.239 -9.157 -3.017 1.00 92.12 97 LEU A CA 1
ATOM 788 C C . LEU A 1 97 ? -7.426 -10.439 -2.849 1.00 92.12 97 LEU A C 1
ATOM 790 O O . LEU A 1 97 ? -6.287 -10.480 -3.308 1.00 92.12 97 LEU A O 1
ATOM 794 N N . VAL A 1 98 ? -7.978 -11.481 -2.219 1.00 92.00 98 VAL A N 1
ATOM 795 C CA . VAL A 1 98 ? -7.296 -12.783 -2.129 1.00 92.00 98 VAL A CA 1
ATOM 796 C C . VAL A 1 98 ? -7.085 -13.365 -3.525 1.00 92.00 98 VAL A C 1
ATOM 798 O O . VAL A 1 98 ? -5.972 -13.797 -3.823 1.00 92.00 98 VAL A O 1
ATOM 801 N N . ARG A 1 99 ? -8.103 -13.308 -4.393 1.00 93.00 99 ARG A N 1
ATOM 802 C CA . ARG A 1 99 ? -8.004 -13.767 -5.789 1.00 93.00 99 ARG A CA 1
ATOM 803 C C . ARG A 1 99 ? -6.973 -12.961 -6.571 1.00 93.00 99 ARG A C 1
ATOM 805 O O . ARG A 1 99 ? -6.052 -13.539 -7.127 1.00 93.00 99 ARG A O 1
ATOM 812 N N . VAL A 1 100 ? -7.026 -11.629 -6.491 1.00 93.38 100 VAL A N 1
ATOM 813 C CA . VAL A 1 100 ? -6.038 -10.756 -7.155 1.00 93.38 100 VAL A CA 1
ATOM 814 C C . VAL A 1 100 ? -4.610 -11.051 -6.682 1.00 93.38 100 VAL A C 1
ATOM 816 O O . VAL A 1 100 ? -3.675 -11.078 -7.479 1.00 93.38 100 VAL A O 1
ATOM 819 N N . VAL A 1 101 ? -4.414 -11.277 -5.382 1.00 92.62 101 VAL A N 1
ATOM 820 C CA . VAL A 1 101 ? -3.104 -11.644 -4.824 1.00 92.62 101 VAL A CA 1
ATOM 821 C C . VAL A 1 101 ? -2.626 -12.991 -5.376 1.00 92.62 101 VAL A C 1
ATOM 823 O O . VAL A 1 101 ? -1.448 -13.106 -5.720 1.00 92.62 101 VAL A O 1
ATOM 826 N N . GLN A 1 102 ? -3.521 -13.976 -5.500 1.00 91.75 102 GLN A N 1
ATOM 827 C CA . GLN A 1 102 ? -3.223 -15.281 -6.097 1.00 91.75 102 GLN A CA 1
ATOM 828 C C . GLN A 1 102 ? -2.882 -15.168 -7.589 1.00 91.75 102 GLN A C 1
ATOM 830 O O . GLN A 1 102 ? -1.862 -15.715 -8.007 1.00 91.75 102 GLN A O 1
ATOM 835 N N . ASP A 1 103 ? -3.654 -14.398 -8.360 1.00 93.00 103 ASP A N 1
ATOM 836 C CA . ASP A 1 103 ? -3.436 -14.172 -9.797 1.00 93.00 103 ASP A CA 1
ATOM 837 C C . ASP A 1 103 ? -2.095 -13.476 -10.073 1.00 93.00 103 ASP A C 1
ATOM 839 O O . ASP A 1 103 ? -1.410 -13.763 -11.053 1.00 93.00 103 ASP A O 1
ATOM 843 N N . LEU A 1 104 ? -1.673 -12.585 -9.171 1.00 92.25 104 LEU A N 1
ATOM 844 C CA . LEU A 1 104 ? -0.364 -11.930 -9.226 1.00 92.25 104 LEU A CA 1
ATOM 845 C C . LEU A 1 104 ? 0.792 -12.822 -8.732 1.00 92.25 104 LEU A C 1
ATOM 847 O O . LEU A 1 104 ? 1.940 -12.369 -8.709 1.00 92.25 104 LEU A O 1
ATOM 851 N N . GLY A 1 105 ? 0.514 -14.061 -8.311 1.00 91.19 105 GLY A N 1
ATOM 852 C CA . GLY A 1 105 ? 1.506 -15.006 -7.790 1.00 91.19 105 GLY A CA 1
ATOM 853 C C . GLY A 1 105 ? 2.100 -14.606 -6.435 1.00 91.19 105 GLY A C 1
ATOM 854 O O . GLY A 1 105 ? 3.164 -15.097 -6.048 1.00 91.19 105 GLY A O 1
ATOM 855 N N . LEU A 1 106 ? 1.442 -13.698 -5.710 1.00 90.62 106 LEU A N 1
ATOM 856 C CA . LEU A 1 106 ? 1.901 -13.197 -4.420 1.00 90.62 106 LEU A CA 1
ATOM 857 C C . LEU A 1 106 ? 1.423 -14.114 -3.287 1.00 90.62 106 LEU A C 1
ATOM 859 O O . LEU A 1 106 ? 0.373 -14.749 -3.357 1.00 90.62 106 LEU A O 1
ATOM 863 N N . ARG A 1 107 ? 2.206 -14.187 -2.206 1.00 85.12 107 ARG A N 1
ATOM 864 C CA . ARG A 1 107 ? 1.888 -15.009 -1.027 1.00 85.12 107 ARG A CA 1
ATOM 865 C C . ARG A 1 107 ? 1.874 -14.159 0.231 1.00 85.12 107 ARG A C 1
ATOM 867 O O . ARG A 1 107 ? 2.648 -13.211 0.359 1.00 85.12 107 ARG A O 1
ATOM 874 N N . LYS A 1 108 ? 1.020 -14.544 1.181 1.00 83.31 108 LYS A N 1
ATOM 875 C CA . LYS A 1 108 ? 0.963 -13.926 2.506 1.00 83.31 108 LYS A CA 1
ATOM 876 C C . LYS A 1 108 ? 2.293 -14.123 3.235 1.00 83.31 108 LYS A C 1
ATOM 878 O O . LYS A 1 108 ? 2.753 -15.254 3.392 1.00 83.31 108 LYS A O 1
ATOM 883 N N . ARG A 1 109 ? 2.889 -13.028 3.699 1.00 82.50 109 ARG A N 1
ATOM 884 C CA . ARG A 1 109 ? 4.092 -13.025 4.536 1.00 82.50 109 ARG A CA 1
ATOM 885 C C . ARG A 1 109 ? 3.685 -12.891 6.001 1.00 82.50 109 ARG A C 1
ATOM 887 O O . ARG A 1 109 ? 2.797 -12.099 6.322 1.00 82.50 109 ARG A O 1
ATOM 894 N N . LYS A 1 110 ? 4.297 -13.705 6.864 1.00 64.25 110 LYS A N 1
ATOM 895 C CA . LYS A 1 110 ? 4.128 -13.623 8.321 1.00 64.25 110 LYS A CA 1
ATOM 896 C C . LYS A 1 110 ? 5.009 -12.529 8.908 1.00 64.25 110 LYS A C 1
ATOM 898 O O . LYS A 1 110 ? 6.117 -12.325 8.365 1.00 64.25 110 LYS A O 1
#

Foldseek 3Di:
DDDPPDDDPDDPLLVLLQLLLLLQQKDFQVVSQQLDVQQHPHDDSVVSVVSQVSCVVVVQKDFPDWDWDADPDPVDRIDITTMIHGRDNDPDHDVVSNVSCVVVVHHHDD

Secondary structure (DSSP, 8-state):
-----S--S--HHHHHHHHHHHHHSEEEHHHHHHHHHHHS----HHHHHHHHHHHHHTTSEEEEEEEEEEEEETTEEEEEEEEEEESSTTPPPPHHHHHHHHHTT-----

pLDDT: mean 86.27, std 12.7, range [40.97, 96.31]

Sequence (110 aa):
MATKRGRPVKSLIRDRMKEILAVLGSSYGYEIYKVYTAAFSKITLRSMYYHLNKGVEIGEFNLVGVREEKGSYTWGDKTTRRYYSLKEKGARINEDLVRVVQDLGLRKRK

Radius of gyration: 14.98 Å; chains: 1; bounding box: 40×39×35 Å